Protein AF-G2FUF7-F1 (afdb_monomer_lite)

Radius of gyration: 16.24 Å; chains: 1; bounding box: 48×33×32 Å

Structure (mmCIF, N/CA/C/O backbone):
data_AF-G2FUF7-F1
#
_entry.id   AF-G2FUF7-F1
#
loop_
_atom_site.group_PDB
_atom_site.id
_atom_site.type_symbol
_atom_site.label_atom_id
_atom_site.label_alt_id
_atom_site.label_comp_id
_atom_site.label_asym_id
_atom_site.label_entity_id
_atom_site.label_seq_id
_atom_site.pdbx_PDB_ins_code
_atom_site.Cartn_x
_atom_site.Cartn_y
_atom_site.Cartn_z
_atom_site.occupancy
_atom_site.B_iso_or_equiv
_atom_site.auth_seq_id
_atom_site.auth_comp_id
_atom_site.auth_asym_id
_atom_site.auth_atom_id
_atom_site.pdbx_PDB_model_num
ATOM 1 N N . MET A 1 1 ? -22.093 6.223 5.008 1.00 55.84 1 MET A N 1
ATOM 2 C CA . MET A 1 1 ? -21.169 5.665 3.997 1.00 55.84 1 MET A CA 1
ATOM 3 C C . MET A 1 1 ? -21.949 5.405 2.726 1.00 55.84 1 MET A C 1
ATOM 5 O O . MET A 1 1 ? -23.116 5.042 2.831 1.00 55.84 1 MET A O 1
ATOM 9 N N . LEU A 1 2 ? -21.330 5.628 1.567 1.00 64.44 2 LEU A N 1
ATOM 10 C CA . LEU A 1 2 ? -21.925 5.314 0.267 1.00 64.44 2 LEU A CA 1
ATOM 11 C C . LEU A 1 2 ? -22.029 3.799 0.077 1.00 64.44 2 LEU A C 1
ATOM 13 O O . LEU A 1 2 ? -21.239 3.044 0.646 1.00 64.44 2 LEU A O 1
ATOM 17 N N . GLU A 1 3 ? -23.008 3.359 -0.709 1.00 74.06 3 GLU A N 1
ATOM 18 C CA . GLU A 1 3 ? -23.122 1.945 -1.054 1.00 74.06 3 GLU A CA 1
ATOM 19 C C . GLU A 1 3 ? -21.922 1.498 -1.907 1.00 74.06 3 GLU A C 1
ATOM 21 O O . GLU A 1 3 ? -21.521 2.235 -2.810 1.00 74.06 3 GLU A O 1
ATOM 26 N N . PRO A 1 4 ? -21.371 0.287 -1.693 1.00 67.44 4 PRO A N 1
ATOM 27 C CA . PRO A 1 4 ? -20.201 -0.199 -2.434 1.00 67.44 4 PRO A CA 1
ATOM 28 C C . PRO A 1 4 ? -20.386 -0.250 -3.958 1.00 67.44 4 PRO A C 1
ATOM 30 O O . PRO A 1 4 ? -19.412 -0.196 -4.699 1.00 67.44 4 PRO A O 1
ATOM 33 N N . SER A 1 5 ? -21.628 -0.373 -4.432 1.00 78.00 5 SER A N 1
ATOM 34 C CA . SER A 1 5 ? -21.982 -0.417 -5.856 1.00 78.00 5 SER A CA 1
ATOM 35 C C . SER A 1 5 ? -22.243 0.957 -6.477 1.00 78.00 5 SER A C 1
ATOM 37 O O . SER A 1 5 ? -22.617 1.035 -7.648 1.00 78.00 5 SER A O 1
ATOM 39 N N . PHE A 1 6 ? -22.122 2.037 -5.706 1.00 81.19 6 PHE A N 1
ATOM 40 C CA . PHE A 1 6 ? -22.387 3.379 -6.199 1.00 81.19 6 PHE A CA 1
ATOM 41 C C . PHE A 1 6 ? -21.216 3.883 -7.051 1.00 81.19 6 PHE A C 1
ATOM 43 O O . PHE A 1 6 ? -20.102 4.062 -6.563 1.00 81.19 6 PHE A O 1
ATOM 50 N N . ASP A 1 7 ? -21.486 4.122 -8.335 1.00 80.75 7 ASP A N 1
ATOM 51 C CA . ASP A 1 7 ? -20.513 4.668 -9.280 1.00 80.75 7 ASP A CA 1
ATOM 52 C C . ASP A 1 7 ? -20.326 6.170 -9.041 1.00 80.75 7 ASP A C 1
ATOM 54 O O . ASP A 1 7 ? -21.154 6.996 -9.437 1.00 80.75 7 ASP A O 1
ATOM 58 N N . LYS A 1 8 ? -19.236 6.496 -8.346 1.00 78.75 8 LYS A N 1
ATOM 59 C CA . LYS A 1 8 ? -18.876 7.857 -7.949 1.00 78.75 8 LYS A CA 1
ATOM 60 C C . LYS A 1 8 ? -18.264 8.698 -9.075 1.00 78.75 8 LYS A C 1
ATOM 62 O O . LYS A 1 8 ? -18.135 9.904 -8.893 1.00 78.75 8 LYS A O 1
ATOM 67 N N . ASP A 1 9 ? -17.902 8.083 -10.202 1.00 80.56 9 ASP A N 1
ATOM 68 C CA . ASP A 1 9 ? -17.146 8.727 -11.284 1.00 80.56 9 ASP A CA 1
ATOM 69 C C . ASP A 1 9 ? -18.053 9.215 -12.433 1.00 80.56 9 ASP A C 1
ATOM 71 O O . ASP A 1 9 ? -17.583 9.700 -13.466 1.00 80.56 9 ASP A O 1
ATOM 75 N N . LYS A 1 10 ? -19.377 9.119 -12.262 1.00 89.19 10 LYS A N 1
ATOM 76 C CA . LYS A 1 10 ? -20.352 9.635 -13.227 1.00 89.19 10 LYS A CA 1
ATOM 77 C C . LYS A 1 10 ? -20.366 11.167 -13.273 1.00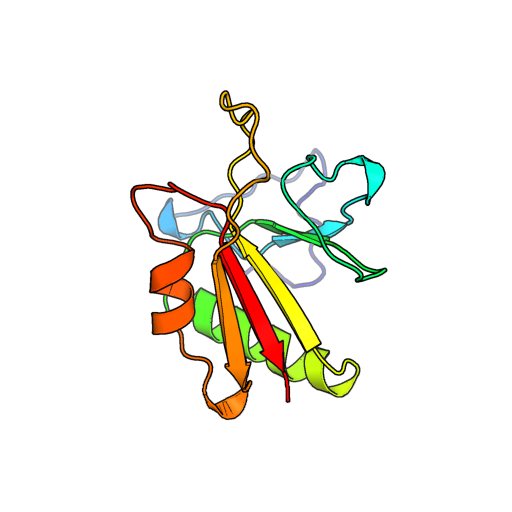 89.19 10 LYS A C 1
ATOM 79 O O . LYS A 1 10 ? -20.260 11.821 -12.236 1.00 89.19 10 LYS A O 1
ATOM 84 N N . PRO A 1 11 ? -20.583 11.763 -14.462 1.00 84.75 11 PRO A N 1
ATOM 85 C CA . PRO A 1 11 ? -20.503 13.213 -14.653 1.00 84.75 11 PRO A CA 1
ATOM 86 C C . PRO A 1 11 ? -21.573 14.016 -13.894 1.00 84.75 11 PRO A C 1
ATOM 88 O O . PRO A 1 11 ? -21.426 15.223 -13.731 1.00 84.75 11 PRO A O 1
ATOM 91 N N . ASP A 1 12 ? -22.651 13.373 -13.449 1.00 89.69 12 ASP A N 1
ATOM 92 C CA . ASP A 1 12 ? -23.766 13.957 -12.701 1.00 89.69 12 ASP A CA 1
ATOM 93 C C . ASP A 1 12 ? -23.722 13.657 -11.190 1.00 89.69 12 ASP A C 1
ATOM 95 O O . ASP A 1 12 ? -24.670 13.968 -10.466 1.00 89.69 12 ASP A O 1
ATOM 99 N N . VAL A 1 13 ? -22.617 13.093 -10.692 1.00 87.19 13 VAL A N 1
ATOM 100 C CA . VAL A 1 13 ? -22.420 12.803 -9.269 1.00 87.19 13 VAL A CA 1
ATOM 101 C C . VAL A 1 13 ? -21.582 13.897 -8.611 1.00 87.19 13 VAL A C 1
ATOM 103 O O . VAL A 1 13 ? -20.459 14.182 -9.015 1.00 87.19 13 VAL A O 1
ATOM 106 N N . ILE A 1 14 ? -22.124 14.491 -7.544 1.00 80.69 14 ILE A N 1
ATOM 107 C CA . ILE A 1 14 ? -21.392 15.401 -6.657 1.00 80.69 14 ILE A CA 1
ATOM 108 C C . ILE A 1 14 ? -21.157 14.674 -5.335 1.00 80.69 14 ILE A C 1
ATOM 110 O O . ILE A 1 14 ? -22.099 14.400 -4.590 1.00 80.69 14 ILE A O 1
ATOM 114 N N . LEU A 1 15 ? -19.893 14.377 -5.038 1.00 75.81 15 LEU A N 1
ATOM 115 C CA . LEU A 1 15 ? -19.472 13.910 -3.722 1.00 75.81 15 LEU A CA 1
ATOM 116 C C . LEU A 1 15 ? -19.416 15.104 -2.771 1.00 75.81 15 LEU A C 1
ATOM 118 O O . LEU A 1 15 ? -18.557 15.975 -2.900 1.00 75.81 15 LEU A O 1
ATOM 122 N N . TRP A 1 16 ? -20.347 15.145 -1.824 1.00 73.44 16 TRP A N 1
ATOM 123 C CA . TRP A 1 16 ? -20.288 16.078 -0.708 1.00 73.44 16 TRP A CA 1
ATOM 124 C C . TRP A 1 16 ? -19.685 15.377 0.504 1.00 73.44 16 TRP A C 1
ATOM 126 O O . TRP A 1 16 ? -20.056 14.246 0.823 1.00 73.44 16 TRP A O 1
ATOM 136 N N . VAL A 1 17 ? -18.735 16.049 1.142 1.00 71.75 17 VAL A N 1
ATOM 137 C CA . VAL A 1 17 ? -17.972 15.514 2.260 1.00 71.75 17 VAL A CA 1
ATOM 138 C C . VAL A 1 17 ? -17.921 16.577 3.354 1.00 71.75 17 VAL A C 1
ATOM 140 O O . VAL A 1 17 ? -17.517 17.709 3.101 1.00 71.75 17 VAL A O 1
ATOM 143 N N . ASP A 1 18 ? -18.347 16.207 4.559 1.00 74.69 18 ASP A N 1
ATOM 144 C CA . ASP A 1 18 ? -18.555 17.119 5.691 1.00 74.69 18 ASP A CA 1
ATOM 145 C C . ASP A 1 18 ? -17.240 17.677 6.274 1.00 74.69 18 ASP A C 1
ATOM 147 O O . ASP A 1 18 ? -17.237 18.747 6.881 1.00 74.69 18 ASP A O 1
ATOM 151 N N . ASP A 1 19 ? -16.130 16.947 6.109 1.00 68.06 19 ASP A N 1
ATOM 152 C CA . ASP A 1 19 ? -14.794 17.268 6.635 1.00 68.06 19 ASP A CA 1
ATOM 153 C C . ASP A 1 19 ? -13.731 16.831 5.610 1.00 68.06 19 ASP A C 1
ATOM 155 O O . ASP A 1 19 ? -13.809 15.722 5.080 1.00 68.06 19 ASP A O 1
ATOM 159 N N . GLU A 1 20 ? -12.720 17.663 5.346 1.00 68.62 20 GLU A N 1
ATOM 160 C CA . GLU A 1 20 ? -11.590 17.323 4.465 1.00 68.62 20 GLU A CA 1
ATOM 161 C C . GLU A 1 20 ? -10.880 16.028 4.881 1.00 68.62 20 GLU A C 1
ATOM 163 O O . GLU A 1 20 ? -10.345 15.323 4.038 1.00 68.62 20 GLU A O 1
ATOM 168 N N . LYS A 1 21 ? -10.927 15.632 6.155 1.00 65.25 21 LYS A N 1
ATOM 169 C CA . LYS A 1 21 ? -10.363 14.347 6.613 1.00 65.25 21 LYS A CA 1
ATOM 170 C C . LYS A 1 21 ? -11.048 13.125 6.006 1.00 65.25 21 LYS A C 1
ATOM 172 O O . LYS A 1 21 ? -10.464 12.046 5.978 1.00 65.25 21 LYS A O 1
ATOM 177 N N . ASN A 1 22 ? -12.288 13.280 5.550 1.00 64.06 22 ASN A N 1
ATOM 178 C CA . ASN A 1 22 ? -13.035 12.243 4.847 1.00 64.06 22 ASN A CA 1
ATOM 179 C C . ASN A 1 22 ? -12.728 12.250 3.332 1.00 64.06 22 ASN A C 1
ATOM 181 O O . ASN A 1 22 ? -13.173 11.351 2.620 1.00 64.06 22 ASN A O 1
ATOM 185 N N . PHE A 1 23 ? -11.948 13.221 2.833 1.00 69.38 23 PHE A N 1
ATOM 186 C CA . PHE A 1 23 ? -11.174 13.040 1.603 1.00 69.38 23 PHE A CA 1
ATOM 187 C C . PHE A 1 23 ? -9.976 12.104 1.869 1.00 69.38 23 PHE A C 1
ATOM 189 O O . PHE A 1 23 ? -9.620 11.820 3.017 1.00 69.38 23 PHE A O 1
ATOM 196 N N . GLY A 1 24 ? -9.399 11.549 0.799 1.00 78.06 24 GLY A N 1
ATOM 197 C CA . GLY A 1 24 ? -8.257 10.633 0.907 1.00 78.06 24 GLY A CA 1
ATOM 198 C C . GLY A 1 24 ? -8.620 9.194 1.286 1.00 78.06 24 GLY A C 1
ATOM 199 O O . GLY A 1 24 ? -7.798 8.476 1.856 1.00 78.06 24 GLY 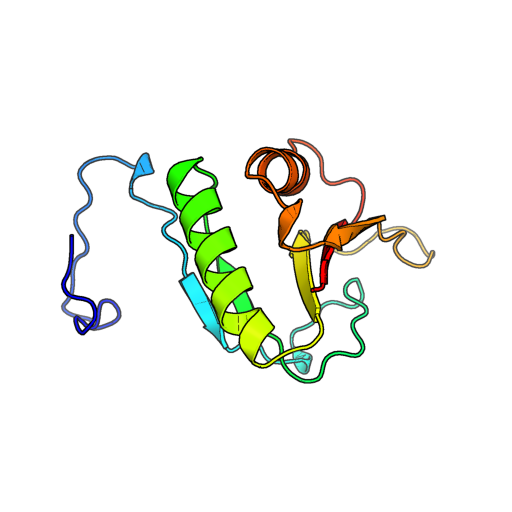A O 1
ATOM 200 N N . GLU A 1 25 ? -9.854 8.764 1.002 1.00 85.06 25 GLU A N 1
ATOM 201 C CA . GLU A 1 25 ? -10.242 7.352 1.092 1.00 85.06 25 GLU A CA 1
ATOM 202 C C . GLU A 1 25 ? -9.339 6.454 0.242 1.00 85.06 25 GLU A C 1
ATOM 204 O O . GLU A 1 25 ? -8.830 6.873 -0.799 1.00 85.06 25 GLU A O 1
ATOM 209 N N . ILE A 1 26 ? -9.191 5.195 0.667 1.00 90.19 26 ILE A N 1
ATOM 210 C CA . ILE A 1 26 ? -8.401 4.209 -0.073 1.00 90.19 26 ILE A CA 1
ATOM 211 C C . ILE A 1 26 ? -9.019 3.993 -1.454 1.00 90.19 26 ILE A C 1
ATOM 213 O O . ILE A 1 26 ? -10.179 3.600 -1.596 1.00 90.19 26 ILE A O 1
ATOM 217 N N . SER A 1 27 ? -8.211 4.216 -2.482 1.00 89.25 27 SER A N 1
ATOM 218 C CA . SER A 1 27 ? -8.556 4.008 -3.879 1.00 89.25 27 SER A CA 1
ATOM 219 C C . SER A 1 27 ? -7.444 3.210 -4.545 1.00 89.25 27 SER A C 1
ATOM 221 O O . SER A 1 27 ? -6.306 3.668 -4.627 1.00 89.25 27 SER A O 1
ATOM 223 N N . ILE A 1 28 ? -7.785 2.022 -5.042 1.00 90.25 28 ILE A N 1
ATOM 224 C CA . ILE A 1 28 ? -6.872 1.168 -5.804 1.00 90.25 28 ILE A CA 1
ATOM 225 C C . ILE A 1 28 ? -7.321 1.186 -7.259 1.00 90.25 28 ILE A C 1
ATOM 227 O O . ILE A 1 28 ? -8.472 0.867 -7.557 1.00 90.25 28 ILE A O 1
ATOM 231 N N . ARG A 1 29 ? -6.425 1.584 -8.162 1.00 88.31 29 ARG A N 1
ATOM 232 C CA . ARG A 1 29 ? -6.713 1.722 -9.596 1.00 88.31 29 ARG A CA 1
ATOM 233 C C . ARG A 1 29 ? -5.716 0.934 -10.424 1.00 88.31 29 ARG A C 1
ATOM 235 O O . ARG A 1 29 ? -4.587 0.702 -9.992 1.00 88.31 29 ARG A O 1
ATOM 242 N N . GLU A 1 30 ? -6.139 0.533 -11.618 1.00 86.94 30 GLU A N 1
ATOM 243 C CA . GLU A 1 30 ? -5.231 -0.072 -12.585 1.00 86.94 30 GLU A CA 1
ATOM 244 C C . GLU A 1 30 ? -4.057 0.875 -12.857 1.00 86.94 30 GLU A C 1
ATOM 246 O O . GLU A 1 30 ? -4.228 2.089 -12.971 1.00 86.94 30 GLU A O 1
ATOM 251 N N . PHE A 1 31 ? -2.858 0.306 -12.913 1.00 82.81 31 PHE A N 1
ATOM 252 C CA . PHE A 1 31 ? -1.636 1.028 -13.221 1.00 82.81 31 PHE A CA 1
ATOM 253 C C . PHE A 1 31 ? -0.879 0.236 -14.276 1.00 82.81 31 PHE A C 1
ATOM 255 O O . PHE A 1 31 ? -0.678 -0.972 -14.122 1.00 82.81 31 PHE A O 1
ATOM 262 N N . HIS A 1 32 ? -0.473 0.879 -15.368 1.00 79.38 32 HIS A N 1
ATOM 263 C CA . HIS A 1 32 ? 0.259 0.174 -16.407 1.00 79.38 32 HIS A CA 1
ATOM 264 C C . HIS A 1 32 ? 1.750 0.219 -16.111 1.00 79.38 32 HIS A C 1
ATOM 266 O O . HIS A 1 32 ? 2.319 1.249 -15.773 1.00 79.38 32 HIS A O 1
ATOM 272 N N . LYS A 1 33 ? 2.424 -0.918 -16.297 1.00 7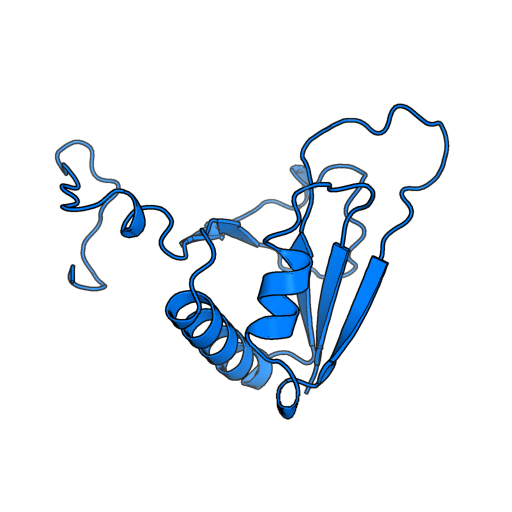0.88 33 LYS A N 1
ATOM 273 C CA . LYS A 1 33 ? 3.871 -1.025 -16.072 1.00 70.88 33 LYS A CA 1
ATOM 274 C C . LYS A 1 33 ? 4.689 -0.054 -16.938 1.00 70.88 33 LYS A C 1
ATOM 276 O O . LYS A 1 33 ? 5.795 0.296 -16.556 1.00 70.88 33 LYS A O 1
ATOM 281 N N . ALA A 1 34 ? 4.151 0.383 -18.078 1.00 73.69 34 ALA A N 1
ATOM 282 C CA . ALA A 1 34 ? 4.762 1.406 -18.929 1.00 73.69 34 ALA A CA 1
ATOM 283 C C . ALA A 1 34 ? 4.769 2.809 -18.290 1.00 73.69 34 ALA A C 1
ATOM 285 O O . ALA A 1 34 ? 5.584 3.637 -18.681 1.00 73.69 34 ALA A O 1
ATOM 286 N N . ASP A 1 35 ? 3.901 3.044 -17.303 1.00 72.94 35 ASP A N 1
ATOM 287 C CA . ASP A 1 35 ? 3.817 4.293 -16.542 1.00 72.94 35 ASP A CA 1
ATOM 288 C C . ASP A 1 35 ? 4.727 4.269 -15.298 1.00 72.94 35 ASP A C 1
ATOM 290 O O . ASP A 1 35 ? 4.835 5.268 -14.584 1.00 72.94 35 ASP A O 1
ATOM 294 N N . ILE A 1 36 ? 5.391 3.135 -15.016 1.00 69.88 36 ILE A N 1
ATOM 295 C CA . ILE A 1 36 ? 6.389 3.045 -13.949 1.00 69.88 36 ILE A CA 1
ATOM 296 C C . ILE A 1 36 ? 7.561 3.977 -14.282 1.00 69.88 36 ILE A C 1
ATOM 298 O O . ILE A 1 36 ? 8.229 3.815 -15.300 1.00 69.88 36 ILE A O 1
ATOM 302 N N . CYS A 1 37 ? 7.829 4.924 -13.383 1.00 64.50 37 CYS A N 1
ATOM 303 C CA . CYS A 1 37 ? 9.047 5.727 -13.399 1.00 64.50 37 CYS A CA 1
ATOM 304 C C . CYS A 1 37 ? 10.280 4.836 -13.159 1.00 64.50 37 CYS A C 1
ATOM 306 O O . CYS A 1 37 ? 10.189 3.858 -12.414 1.00 64.50 37 CYS A O 1
ATOM 308 N N . ASP A 1 38 ? 11.430 5.205 -13.734 1.00 62.88 38 ASP A N 1
ATOM 309 C CA . ASP A 1 38 ? 12.706 4.471 -13.636 1.00 62.88 38 ASP A CA 1
ATOM 310 C C . ASP A 1 38 ? 13.137 4.146 -12.185 1.00 62.88 38 ASP A C 1
ATOM 312 O O . ASP A 1 38 ? 13.958 3.255 -11.957 1.00 62.88 38 ASP A O 1
ATOM 316 N N . ASP A 1 39 ? 12.541 4.817 -11.194 1.00 64.75 39 ASP A N 1
ATOM 317 C CA . ASP A 1 39 ? 12.827 4.657 -9.769 1.00 64.75 39 ASP A CA 1
ATOM 318 C C . ASP A 1 39 ? 12.112 3.482 -9.072 1.00 64.75 39 ASP A C 1
ATOM 320 O O . ASP A 1 39 ? 12.458 3.151 -7.932 1.00 64.75 39 ASP A O 1
ATOM 324 N N . ILE A 1 40 ? 11.143 2.813 -9.717 1.00 73.62 40 ILE A N 1
ATOM 325 C CA . ILE A 1 40 ? 10.522 1.589 -9.174 1.00 73.62 40 ILE A CA 1
ATOM 326 C C . ILE A 1 40 ? 11.063 0.360 -9.899 1.00 73.62 40 ILE A C 1
ATOM 328 O O . ILE A 1 40 ? 10.746 0.092 -11.058 1.00 73.62 40 ILE A O 1
ATOM 332 N N . TYR A 1 41 ? 11.792 -0.479 -9.164 1.00 77.19 41 TYR A N 1
ATOM 333 C CA . TYR A 1 41 ? 12.231 -1.778 -9.660 1.00 77.19 41 TYR A CA 1
ATOM 334 C C . TYR A 1 41 ? 11.480 -2.915 -8.965 1.00 77.19 41 TYR A C 1
ATOM 336 O O . TYR A 1 41 ? 11.822 -3.309 -7.846 1.00 77.19 41 TYR A O 1
ATOM 344 N N . THR A 1 42 ? 10.482 -3.471 -9.659 1.00 85.38 42 THR A N 1
ATOM 345 C CA . THR A 1 42 ? 9.715 -4.632 -9.190 1.00 85.38 42 THR A CA 1
ATOM 346 C C . THR A 1 42 ? 9.659 -5.765 -10.229 1.00 85.38 42 THR A C 1
ATOM 348 O O . THR A 1 42 ? 9.340 -5.533 -11.408 1.00 85.38 42 THR A O 1
ATOM 351 N N . PRO A 1 43 ? 9.939 -7.023 -9.822 1.00 86.31 43 PRO A N 1
ATOM 352 C CA . PRO A 1 43 ? 9.764 -8.188 -10.684 1.00 86.31 43 PRO A CA 1
ATOM 353 C C . PRO A 1 43 ? 8.290 -8.598 -10.823 1.00 86.31 43 PRO A C 1
ATOM 355 O O . PRO A 1 43 ? 7.983 -9.471 -11.635 1.00 86.31 43 PRO A O 1
ATOM 358 N N . LYS A 1 44 ? 7.371 -7.996 -10.052 1.00 88.69 44 LYS A N 1
ATOM 359 C CA . LYS A 1 44 ? 5.950 -8.356 -10.062 1.00 88.69 44 LYS A CA 1
ATOM 360 C C . LYS A 1 44 ? 5.313 -8.037 -11.419 1.00 88.69 44 LYS A C 1
ATOM 362 O O . LYS A 1 44 ? 5.645 -7.051 -12.092 1.00 88.69 44 LYS A O 1
ATOM 367 N N . THR A 1 45 ? 4.405 -8.917 -11.833 1.00 87.94 45 THR A N 1
ATOM 368 C CA . THR A 1 45 ? 3.641 -8.781 -13.082 1.00 87.94 45 THR A CA 1
ATOM 369 C C . THR A 1 45 ? 2.463 -7.831 -12.913 1.00 87.94 45 THR A C 1
ATOM 371 O O . THR A 1 45 ? 2.197 -7.033 -13.805 1.00 87.94 45 THR A O 1
ATOM 374 N N . PHE A 1 46 ? 1.780 -7.911 -11.771 1.00 88.75 46 PHE A N 1
ATOM 375 C CA . PHE A 1 46 ? 0.602 -7.108 -11.467 1.00 88.75 46 PHE A CA 1
ATOM 376 C C . PHE A 1 46 ? 0.993 -5.919 -10.597 1.00 88.75 46 PHE A C 1
ATOM 378 O O . PHE A 1 46 ? 1.658 -6.094 -9.575 1.00 88.75 46 PHE A O 1
ATOM 385 N N . VAL A 1 47 ? 0.575 -4.727 -11.013 1.00 89.50 47 VAL A N 1
ATOM 386 C CA . VAL A 1 47 ? 0.806 -3.463 -10.313 1.00 89.50 47 VAL A CA 1
ATOM 387 C C . VAL A 1 47 ? -0.480 -2.639 -10.337 1.00 89.50 47 VAL A C 1
ATOM 389 O O . VAL A 1 47 ? -1.284 -2.757 -11.260 1.00 89.50 47 VAL A O 1
ATOM 392 N N . ALA A 1 48 ? -0.686 -1.839 -9.298 1.00 91.25 48 ALA A N 1
ATOM 393 C CA . ALA A 1 48 ? -1.845 -0.972 -9.143 1.00 91.25 48 ALA A CA 1
ATOM 394 C C . ALA A 1 48 ? -1.419 0.303 -8.414 1.00 91.25 48 ALA A C 1
ATOM 396 O O . ALA A 1 48 ? -0.475 0.272 -7.620 1.00 91.25 48 ALA A O 1
ATOM 397 N N . ASN A 1 49 ? -2.116 1.406 -8.673 1.00 89.38 49 ASN A N 1
ATOM 398 C CA . ASN A 1 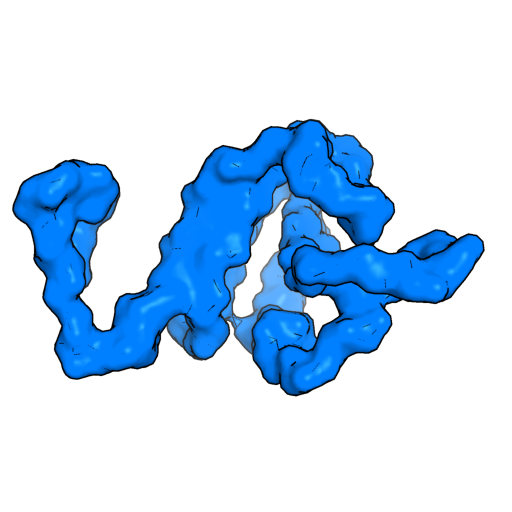49 ? -1.895 2.651 -7.954 1.00 89.38 49 ASN A CA 1
ATOM 399 C C . ASN A 1 49 ? -2.732 2.646 -6.675 1.00 89.38 49 ASN A C 1
ATOM 401 O O . ASN A 1 49 ? -3.929 2.360 -6.735 1.00 89.38 49 ASN A O 1
ATOM 405 N N . LEU A 1 50 ? -2.106 2.972 -5.545 1.00 91.94 50 LEU A N 1
ATOM 406 C CA . LEU A 1 50 ? -2.761 3.134 -4.252 1.00 91.94 50 LEU A CA 1
ATOM 407 C C . LEU A 1 50 ? -2.773 4.622 -3.896 1.00 91.94 50 LEU A C 1
ATOM 409 O O . LEU A 1 50 ? -1.750 5.188 -3.517 1.00 91.94 50 LEU A O 1
ATOM 413 N N . GLU A 1 51 ? -3.946 5.237 -3.989 1.00 89.31 51 GLU A N 1
ATOM 414 C CA . GLU A 1 51 ? -4.194 6.609 -3.548 1.00 89.31 51 GLU A CA 1
ATOM 415 C C . GLU A 1 51 ? -4.917 6.566 -2.204 1.00 89.31 51 GLU A C 1
ATOM 417 O O . GLU A 1 51 ? -5.963 5.925 -2.086 1.00 89.31 51 GLU A O 1
ATOM 422 N N . TRP A 1 52 ? -4.350 7.213 -1.187 1.00 92.19 52 TRP A N 1
ATOM 423 C CA . TRP A 1 52 ? -4.941 7.300 0.145 1.00 92.19 52 TRP A CA 1
ATOM 424 C C . TRP A 1 52 ? -4.241 8.367 0.989 1.00 92.19 52 TRP A C 1
ATOM 426 O O . TRP A 1 52 ? -3.065 8.657 0.769 1.00 92.19 52 TRP A O 1
ATOM 436 N N . ASP A 1 53 ? -4.949 8.875 1.997 1.00 89.88 53 ASP A N 1
ATOM 437 C CA . ASP A 1 53 ? -4.369 9.642 3.097 1.00 89.88 53 ASP A CA 1
ATOM 438 C C . ASP A 1 53 ? -4.395 8.813 4.377 1.00 89.88 53 ASP A C 1
ATOM 440 O O . ASP A 1 53 ? -5.409 8.186 4.721 1.00 89.88 53 ASP A O 1
ATOM 444 N N . TYR A 1 54 ? -3.282 8.837 5.107 1.00 91.69 54 TYR A N 1
ATOM 445 C CA . TYR A 1 54 ? -3.141 8.048 6.319 1.00 91.69 54 TYR A CA 1
ATOM 446 C C . TYR A 1 54 ? -4.123 8.491 7.407 1.00 91.69 54 TYR A C 1
ATOM 448 O O . TYR A 1 54 ? -4.138 9.635 7.861 1.00 91.69 54 TYR A O 1
ATOM 456 N N . THR A 1 55 ? -4.874 7.514 7.902 1.00 92.44 55 THR A N 1
ATOM 457 C CA . THR A 1 55 ? -5.478 7.510 9.234 1.00 92.44 55 THR A CA 1
ATOM 458 C C . THR A 1 55 ? -5.304 6.106 9.800 1.00 92.44 55 THR A C 1
ATOM 460 O O . THR A 1 55 ? -5.185 5.150 9.032 1.00 92.44 55 THR A O 1
ATOM 463 N N . GLU A 1 56 ? -5.320 5.953 11.122 1.00 93.44 56 GLU A N 1
ATOM 464 C CA . GLU A 1 56 ? -5.154 4.635 11.749 1.00 93.44 56 GLU A CA 1
ATOM 465 C C . GLU A 1 56 ? -6.217 3.629 11.267 1.00 93.44 56 GLU A C 1
ATOM 467 O O . GLU A 1 56 ? -5.870 2.537 10.838 1.00 93.44 56 GLU A O 1
ATOM 472 N N . ASN A 1 57 ? -7.489 4.036 11.180 1.00 93.62 57 ASN A N 1
ATOM 473 C CA . ASN A 1 57 ? -8.575 3.193 10.654 1.00 93.62 57 ASN A CA 1
ATOM 474 C C . ASN A 1 57 ? -8.350 2.783 9.181 1.00 93.62 57 ASN A C 1
ATOM 476 O O . ASN A 1 57 ? -8.528 1.627 8.805 1.00 93.62 57 ASN A O 1
ATOM 480 N N . ARG A 1 58 ? -7.911 3.708 8.315 1.00 93.75 58 ARG A N 1
ATOM 481 C CA . ARG A 1 58 ? -7.584 3.358 6.919 1.00 93.75 58 ARG A CA 1
ATOM 482 C C . ARG A 1 58 ? -6.391 2.407 6.852 1.00 93.75 58 ARG A C 1
ATOM 484 O O . ARG A 1 58 ? -6.427 1.460 6.076 1.00 93.75 58 ARG A O 1
ATOM 491 N N . ALA A 1 59 ? -5.373 2.617 7.683 1.00 96.44 59 ALA A N 1
ATOM 492 C CA . ALA A 1 59 ? -4.230 1.718 7.778 1.00 96.44 59 ALA A CA 1
ATOM 493 C C . ALA A 1 59 ? -4.660 0.300 8.201 1.00 96.44 59 ALA A C 1
ATOM 495 O O . ALA A 1 59 ? -4.249 -0.665 7.561 1.00 96.44 59 ALA A O 1
ATOM 496 N N . GLU A 1 60 ? -5.557 0.164 9.183 1.00 97.19 60 GLU A N 1
ATOM 497 C CA . GLU A 1 60 ? -6.151 -1.127 9.568 1.00 97.19 60 GLU A CA 1
ATOM 498 C C . GLU A 1 60 ? -6.902 -1.781 8.401 1.00 97.19 60 GLU A C 1
ATOM 500 O O . GLU A 1 60 ? -6.693 -2.957 8.100 1.00 97.19 60 GLU A O 1
ATOM 505 N N . ASN A 1 61 ? -7.739 -1.020 7.689 1.00 95.44 61 ASN A N 1
ATOM 506 C CA . ASN A 1 61 ? -8.468 -1.526 6.522 1.00 95.44 61 ASN A CA 1
ATOM 507 C C . ASN A 1 61 ? -7.527 -1.972 5.396 1.00 95.44 61 ASN A C 1
ATOM 509 O O . ASN A 1 61 ? -7.773 -2.999 4.760 1.00 95.44 61 ASN A O 1
ATOM 513 N N . LEU A 1 62 ? -6.432 -1.242 5.172 1.00 96.81 62 LEU A N 1
ATOM 514 C CA . LEU A 1 62 ? -5.400 -1.632 4.219 1.00 96.81 62 LEU A CA 1
ATOM 515 C C . LEU A 1 62 ? -4.715 -2.934 4.654 1.00 96.81 62 LEU A C 1
ATOM 517 O O . LEU A 1 62 ? -4.545 -3.825 3.829 1.00 96.81 62 LEU A O 1
ATOM 521 N N . ILE A 1 63 ? -4.379 -3.097 5.937 1.00 97.69 63 ILE A N 1
ATOM 522 C CA . ILE A 1 63 ? -3.793 -4.343 6.460 1.00 97.69 63 ILE A CA 1
ATOM 523 C C . ILE A 1 63 ? -4.750 -5.524 6.253 1.00 97.69 63 ILE A C 1
ATOM 525 O O . ILE A 1 63 ? -4.325 -6.562 5.743 1.00 97.69 63 ILE A O 1
ATOM 529 N N . HIS A 1 64 ? -6.043 -5.364 6.550 1.00 96.88 64 HIS A N 1
ATOM 530 C CA . HIS A 1 64 ? -7.051 -6.399 6.285 1.00 96.88 64 HIS A CA 1
ATOM 531 C C . HIS A 1 64 ? -7.146 -6.756 4.795 1.00 96.88 64 HIS A C 1
ATOM 533 O O . HIS A 1 64 ? -7.238 -7.933 4.435 1.00 96.88 64 HIS A O 1
ATOM 539 N N . TYR A 1 65 ? -7.086 -5.755 3.914 1.00 95.62 65 TYR A N 1
ATOM 540 C CA . TYR A 1 65 ? -7.040 -5.978 2.471 1.00 95.62 65 TYR A CA 1
ATOM 541 C C . TYR A 1 65 ? -5.801 -6.797 2.069 1.00 95.62 65 TYR A C 1
ATOM 543 O O . TYR A 1 65 ? -5.920 -7.781 1.337 1.00 95.62 65 TYR A O 1
ATOM 551 N N . LEU A 1 66 ? -4.618 -6.458 2.593 1.00 96.25 66 LEU A N 1
ATOM 552 C CA . LEU A 1 66 ? -3.374 -7.186 2.319 1.00 96.25 66 LEU A CA 1
ATOM 553 C C . LEU A 1 66 ? -3.426 -8.627 2.830 1.00 96.25 66 LEU A C 1
ATOM 555 O O . LEU A 1 66 ? -3.036 -9.532 2.098 1.00 96.25 66 LEU A O 1
ATOM 559 N N . GLN A 1 67 ? -3.957 -8.855 4.035 1.00 96.25 67 GLN A N 1
ATOM 560 C CA . GLN A 1 67 ? -4.179 -10.195 4.590 1.00 96.25 67 GLN A CA 1
ATOM 561 C C . GLN A 1 67 ? -5.028 -11.057 3.651 1.00 96.25 67 GLN A C 1
ATOM 563 O O . GLN A 1 67 ? -4.647 -12.181 3.322 1.00 96.25 67 GLN A O 1
ATOM 568 N N . ALA A 1 68 ? -6.154 -10.520 3.173 1.00 95.62 68 ALA A N 1
ATOM 569 C CA . ALA A 1 68 ? -7.040 -11.232 2.257 1.00 95.62 68 ALA A CA 1
ATOM 570 C C . ALA A 1 68 ? -6.361 -11.535 0.911 1.00 95.62 68 ALA A C 1
ATOM 572 O O . ALA A 1 68 ? -6.488 -12.643 0.386 1.00 95.62 68 ALA A O 1
ATOM 573 N N . HIS A 1 69 ? -5.602 -10.585 0.359 1.00 93.06 69 HIS A N 1
ATOM 574 C CA . HIS A 1 69 ? -4.878 -10.783 -0.899 1.00 93.06 69 HIS A CA 1
ATOM 575 C C . HIS A 1 69 ? -3.723 -11.775 -0.768 1.00 93.06 69 HIS A C 1
ATOM 577 O O . HIS A 1 69 ? -3.509 -12.598 -1.664 1.00 93.06 69 HIS A O 1
ATOM 583 N N . LEU A 1 70 ? -3.031 -11.765 0.369 1.00 95.56 70 LEU A N 1
ATOM 584 C CA . LEU A 1 70 ? -1.989 -12.733 0.664 1.00 95.56 70 LEU A CA 1
ATOM 585 C C . LEU A 1 70 ? -2.536 -14.149 0.781 1.00 95.56 70 LEU A C 1
ATOM 587 O O . LEU A 1 70 ? -1.742 -15.057 0.647 1.00 95.56 70 LEU A O 1
ATOM 591 N N . LEU A 1 71 ? -3.845 -14.413 0.890 1.00 93.88 71 LEU A N 1
ATOM 592 C CA . LEU A 1 71 ? -4.382 -15.782 0.758 1.00 93.88 71 LEU A CA 1
ATOM 593 C C . LEU A 1 71 ? -4.152 -16.396 -0.633 1.00 93.88 71 LEU A C 1
ATOM 595 O O . LEU A 1 71 ? -4.107 -17.622 -0.760 1.00 93.88 71 LEU A O 1
ATOM 599 N N . ASN A 1 72 ? -3.943 -15.564 -1.656 1.00 93.69 72 ASN A N 1
ATOM 600 C CA . ASN A 1 72 ? -3.764 -15.985 -3.049 1.00 93.69 72 ASN A CA 1
ATOM 601 C C . ASN A 1 72 ? -2.419 -15.552 -3.658 1.00 93.69 72 ASN A C 1
ATOM 603 O O . ASN A 1 72 ? -2.145 -15.870 -4.813 1.00 93.69 72 ASN A O 1
ATOM 607 N N . ALA A 1 73 ? -1.587 -14.838 -2.900 1.00 91.94 73 ALA A N 1
ATOM 608 C CA . ALA A 1 73 ? -0.258 -14.397 -3.310 1.00 91.94 73 ALA A CA 1
ATOM 609 C C . ALA A 1 73 ? 0.776 -14.706 -2.220 1.00 91.94 73 ALA A C 1
ATOM 611 O O . ALA A 1 73 ? 0.448 -14.715 -1.036 1.00 91.94 73 ALA A O 1
ATOM 612 N N . ASP A 1 74 ? 2.028 -14.929 -2.616 1.00 93.31 74 ASP A N 1
ATOM 613 C CA . ASP A 1 74 ? 3.110 -15.177 -1.655 1.00 93.31 74 ASP A CA 1
ATOM 614 C C . ASP A 1 74 ? 3.568 -13.886 -0.960 1.00 93.31 74 ASP A C 1
ATOM 616 O O . ASP A 1 74 ? 3.998 -13.903 0.193 1.00 93.31 74 ASP A O 1
ATOM 620 N N . GLU A 1 75 ? 3.484 -12.760 -1.673 1.00 95.69 75 GLU A N 1
ATOM 621 C CA . GLU A 1 75 ? 4.050 -11.485 -1.245 1.00 95.69 75 GLU A CA 1
ATOM 622 C C . GLU A 1 75 ? 3.411 -10.308 -1.994 1.00 95.69 75 GLU A C 1
ATOM 624 O O . GLU A 1 75 ? 3.185 -10.389 -3.208 1.00 95.69 75 GLU A O 1
ATOM 629 N N . ILE A 1 76 ? 3.199 -9.200 -1.281 1.00 96.50 76 ILE A N 1
ATOM 630 C CA . ILE A 1 76 ? 2.740 -7.911 -1.812 1.00 96.50 76 ILE A CA 1
ATOM 631 C C . ILE A 1 76 ? 3.804 -6.845 -1.529 1.00 96.50 76 ILE A C 1
ATOM 633 O O . ILE A 1 76 ? 4.354 -6.781 -0.433 1.00 96.50 76 ILE A O 1
ATOM 637 N N . GLU A 1 77 ? 4.073 -5.987 -2.512 1.00 95.56 77 GLU A N 1
ATOM 638 C CA . GLU A 1 77 ? 4.965 -4.835 -2.365 1.00 95.56 77 GLU A CA 1
ATOM 639 C C . GLU A 1 77 ? 4.141 -3.542 -2.295 1.00 95.56 77 GLU A C 1
ATOM 641 O O . GLU A 1 77 ? 3.384 -3.232 -3.215 1.00 95.56 77 GLU A O 1
ATOM 646 N N . LEU A 1 78 ? 4.301 -2.777 -1.218 1.00 94.88 78 LEU A N 1
ATOM 647 C CA . LEU A 1 78 ? 3.757 -1.432 -1.064 1.00 94.88 78 LEU A CA 1
ATOM 648 C C . LEU A 1 78 ? 4.866 -0.413 -1.292 1.00 94.88 78 LEU A C 1
ATOM 650 O O . LEU A 1 78 ? 5.783 -0.293 -0.478 1.00 94.88 78 LEU A O 1
ATOM 654 N N . TRP A 1 79 ? 4.762 0.338 -2.381 1.00 91.19 79 TRP A N 1
ATOM 655 C CA . TRP A 1 79 ? 5.744 1.346 -2.754 1.00 91.19 79 TRP A CA 1
ATOM 656 C C . TRP A 1 79 ? 5.276 2.744 -2.345 1.00 91.19 79 TRP A C 1
ATOM 658 O O . TRP A 1 79 ? 4.193 3.180 -2.726 1.00 91.19 79 TRP A O 1
ATOM 668 N N . HIS A 1 80 ? 6.115 3.458 -1.595 1.00 89.31 80 HIS A N 1
ATOM 669 C CA . HIS A 1 80 ? 5.992 4.893 -1.371 1.00 89.31 80 HIS A CA 1
ATOM 670 C C . HIS A 1 80 ? 7.054 5.600 -2.208 1.00 89.31 80 HIS A C 1
ATOM 672 O O . HIS A 1 80 ? 8.251 5.550 -1.908 1.00 89.31 80 HIS A O 1
ATOM 678 N N . ILE A 1 81 ? 6.600 6.220 -3.295 1.00 81.06 81 ILE A N 1
ATOM 679 C CA . ILE A 1 81 ? 7.452 6.907 -4.260 1.00 81.06 81 ILE A CA 1
ATOM 680 C C . ILE A 1 81 ? 7.067 8.373 -4.396 1.00 81.06 81 ILE A C 1
ATOM 682 O O . ILE A 1 81 ? 5.929 8.764 -4.141 1.00 81.06 81 ILE A O 1
ATOM 686 N N . TRP A 1 82 ? 8.025 9.177 -4.842 1.00 73.25 82 TRP A N 1
ATOM 687 C CA . TRP A 1 82 ? 7.781 10.541 -5.284 1.00 73.25 82 TRP A CA 1
ATOM 688 C C . TRP A 1 82 ? 7.976 10.610 -6.794 1.00 73.25 82 TRP A C 1
ATOM 690 O O . TRP A 1 82 ? 8.957 10.085 -7.312 1.00 73.25 82 TRP A O 1
ATOM 700 N N . LEU A 1 83 ? 7.047 11.253 -7.500 1.00 59.75 83 LEU A N 1
ATOM 701 C CA . LEU A 1 83 ? 7.177 11.498 -8.934 1.00 59.75 83 LEU A CA 1
ATOM 702 C C . LEU A 1 83 ? 8.125 12.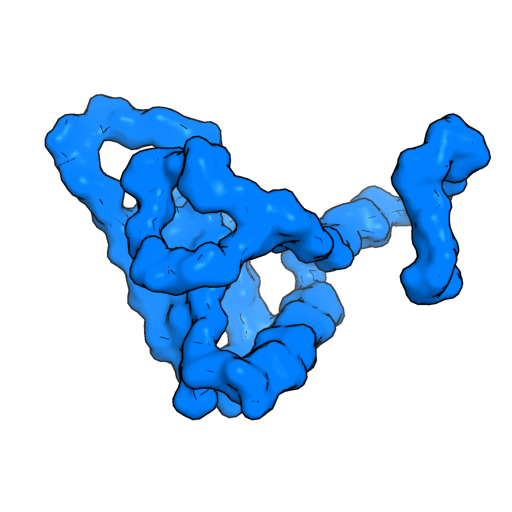687 -9.135 1.00 59.75 83 LEU A C 1
ATOM 704 O O . LEU A 1 83 ? 7.712 13.843 -9.076 1.00 59.75 83 LEU A O 1
ATOM 708 N N . GLY A 1 84 ? 9.413 12.412 -9.325 1.00 57.00 84 GLY A N 1
ATOM 709 C CA . GLY A 1 84 ? 10.419 13.435 -9.594 1.00 57.00 84 GLY A CA 1
ATOM 710 C C . GLY A 1 84 ? 11.726 12.812 -10.061 1.00 57.00 84 GLY A C 1
ATOM 711 O O . GLY A 1 84 ? 12.148 11.800 -9.518 1.00 57.00 84 GLY A O 1
ATOM 712 N N . GLN A 1 85 ? 12.360 13.413 -11.071 1.00 52.25 85 GLN A N 1
ATOM 713 C CA . GLN A 1 85 ? 13.655 12.943 -11.556 1.00 52.25 85 GLN A CA 1
ATOM 714 C C . GLN A 1 85 ? 14.703 13.058 -10.452 1.00 52.25 85 GLN A C 1
ATOM 716 O O . GLN A 1 85 ? 14.922 14.131 -9.883 1.00 52.25 85 GLN A O 1
ATOM 721 N N . TRP A 1 86 ? 15.382 11.949 -10.191 1.00 57.06 86 TRP A N 1
ATOM 722 C CA . TRP A 1 86 ? 16.631 11.950 -9.457 1.00 57.06 86 TRP A CA 1
ATOM 723 C C . TRP A 1 86 ? 17.664 12.703 -10.294 1.00 57.06 86 TRP A C 1
ATOM 725 O O . TRP A 1 86 ? 17.991 12.304 -11.407 1.00 57.06 86 TRP A O 1
ATOM 735 N N . PHE A 1 87 ? 18.141 13.836 -9.777 1.00 50.72 87 PHE A N 1
ATOM 736 C CA . PHE A 1 87 ? 19.144 14.675 -10.443 1.00 50.72 87 PHE A CA 1
ATOM 737 C C . PHE A 1 87 ? 20.582 14.157 -10.271 1.00 50.72 87 PHE A C 1
ATOM 739 O O . PHE A 1 87 ? 21.514 14.853 -10.662 1.00 50.72 87 PHE A O 1
ATOM 746 N N . ASP A 1 88 ? 20.770 12.971 -9.684 1.00 54.78 88 ASP A N 1
ATOM 747 C CA . ASP A 1 88 ? 22.086 12.362 -9.490 1.00 54.78 88 ASP A CA 1
ATOM 748 C C . ASP A 1 88 ? 22.214 11.082 -10.323 1.00 54.78 88 ASP A C 1
ATOM 750 O O . ASP A 1 88 ? 21.350 10.209 -10.280 1.00 54.78 88 ASP A O 1
ATOM 754 N N . ASP A 1 89 ? 23.339 10.960 -11.029 1.00 55.06 89 ASP A N 1
ATOM 755 C CA . ASP A 1 89 ? 23.692 9.920 -12.013 1.00 55.06 89 ASP A CA 1
ATOM 756 C C . ASP A 1 89 ? 23.867 8.492 -11.427 1.00 55.06 89 ASP A C 1
ATOM 758 O O . ASP A 1 89 ? 24.567 7.644 -11.991 1.00 55.06 89 ASP A O 1
ATOM 762 N N . GLY A 1 90 ? 23.293 8.211 -10.255 1.00 57.62 90 GLY A N 1
ATOM 763 C CA . GLY A 1 90 ? 23.409 6.946 -9.534 1.00 57.62 90 GLY A CA 1
ATOM 764 C C . GLY A 1 90 ? 22.085 6.191 -9.450 1.00 57.62 90 GLY A C 1
ATOM 765 O O . GLY A 1 90 ? 21.021 6.794 -9.377 1.00 57.62 90 GLY A O 1
ATOM 766 N N . MET A 1 91 ? 22.152 4.854 -9.404 1.00 58.38 91 MET A N 1
ATOM 767 C CA . MET A 1 91 ? 20.976 4.015 -9.141 1.00 58.38 91 MET A CA 1
ATOM 768 C C . MET A 1 91 ? 20.210 4.520 -7.902 1.00 58.38 91 MET A C 1
ATOM 770 O O . MET A 1 91 ? 20.846 4.744 -6.86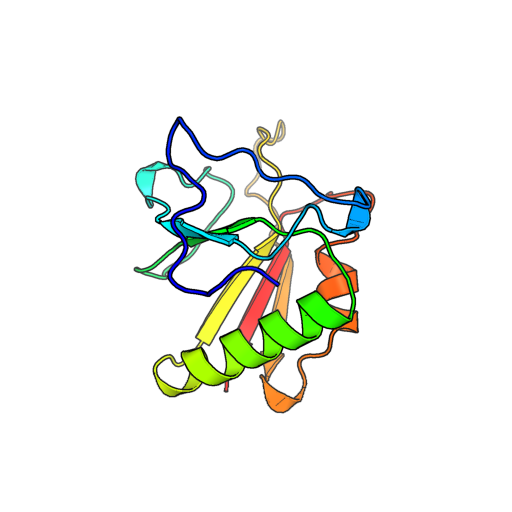2 1.00 58.38 91 MET A O 1
ATOM 774 N N . PRO A 1 92 ? 18.871 4.640 -7.972 1.00 61.78 92 PRO A N 1
ATOM 775 C CA . PRO A 1 92 ? 18.063 5.069 -6.841 1.00 61.78 92 PRO A CA 1
ATOM 776 C C . PRO A 1 92 ? 18.304 4.120 -5.665 1.00 61.78 92 PRO A C 1
ATOM 778 O O . PRO A 1 92 ? 18.198 2.894 -5.781 1.00 61.78 92 PRO A O 1
ATOM 781 N N . ARG A 1 93 ? 18.688 4.672 -4.510 1.00 75.31 93 ARG A N 1
ATOM 782 C CA . ARG A 1 93 ? 18.898 3.861 -3.304 1.00 75.31 93 ARG A CA 1
ATOM 783 C C . ARG A 1 93 ? 17.532 3.549 -2.710 1.00 75.31 93 ARG A C 1
ATOM 785 O O . ARG A 1 93 ? 16.961 4.380 -2.027 1.00 75.31 93 ARG A O 1
ATOM 792 N N . ILE A 1 94 ? 17.008 2.359 -2.969 1.00 82.69 94 ILE A N 1
ATOM 793 C CA . ILE A 1 94 ? 15.690 1.948 -2.471 1.00 82.69 94 ILE A CA 1
ATOM 794 C C . ILE A 1 94 ? 15.824 1.390 -1.054 1.00 82.69 94 ILE A C 1
ATOM 796 O O . ILE A 1 94 ? 16.662 0.520 -0.798 1.00 82.69 94 ILE A O 1
ATOM 800 N N . LYS A 1 95 ? 14.957 1.829 -0.138 1.00 88.19 95 LYS A N 1
ATOM 801 C CA . LYS A 1 95 ? 14.860 1.241 1.202 1.00 88.19 95 LYS A CA 1
ATOM 802 C C . LYS A 1 95 ? 13.754 0.190 1.238 1.00 88.19 95 LYS A C 1
ATOM 804 O O . LYS A 1 95 ? 12.587 0.510 1.036 1.00 88.19 95 LYS A O 1
ATOM 809 N N . LYS A 1 96 ? 14.121 -1.063 1.510 1.00 91.56 96 LYS A N 1
ATOM 810 C CA . LYS A 1 96 ? 13.182 -2.189 1.592 1.00 91.56 96 LYS A CA 1
ATOM 811 C C . LYS A 1 96 ? 12.958 -2.614 3.038 1.00 91.56 96 LYS A C 1
ATOM 813 O O . LYS A 1 96 ? 13.923 -2.784 3.783 1.00 91.56 96 LYS A O 1
ATOM 818 N N . HIS A 1 97 ? 11.700 -2.819 3.410 1.00 94.62 97 HIS A N 1
ATOM 819 C CA . HIS A 1 97 ? 11.283 -3.319 4.720 1.00 94.62 97 HIS A CA 1
ATOM 820 C C . HIS A 1 97 ? 10.568 -4.648 4.522 1.00 94.62 97 HIS A C 1
ATOM 822 O O . HIS A 1 97 ? 9.493 -4.668 3.940 1.00 94.62 97 HIS A O 1
ATOM 828 N N . HIS A 1 98 ? 11.158 -5.751 4.973 1.00 97.12 98 HIS A N 1
ATOM 829 C CA . HIS A 1 98 ? 10.517 -7.065 4.905 1.00 97.12 98 HIS A CA 1
ATOM 830 C C . HIS A 1 98 ? 9.753 -7.315 6.201 1.00 97.12 98 HIS A C 1
ATOM 832 O O . HIS A 1 98 ? 10.361 -7.313 7.272 1.00 97.12 98 HIS A O 1
ATOM 838 N N . ILE A 1 99 ? 8.439 -7.499 6.102 1.00 97.69 99 ILE A N 1
ATOM 839 C CA . ILE A 1 99 ? 7.552 -7.652 7.256 1.00 97.69 99 ILE A CA 1
ATOM 840 C C . ILE A 1 99 ? 6.608 -8.825 6.994 1.00 97.69 99 ILE A C 1
ATOM 842 O O . ILE A 1 99 ? 5.983 -8.913 5.940 1.00 97.69 99 ILE A O 1
ATOM 846 N N . ASN A 1 100 ? 6.505 -9.735 7.957 1.00 97.19 100 ASN A N 1
ATOM 847 C CA . ASN A 1 100 ? 5.493 -10.781 7.919 1.00 97.19 100 ASN A CA 1
ATOM 848 C C . ASN A 1 100 ? 4.108 -10.172 8.191 1.00 97.19 100 ASN A C 1
ATOM 850 O O . ASN A 1 100 ? 3.982 -9.286 9.035 1.00 97.19 100 ASN A O 1
ATOM 854 N N . ILE A 1 101 ? 3.066 -10.645 7.513 1.00 96.50 101 ILE A N 1
ATOM 855 C CA . ILE A 1 101 ? 1.715 -10.095 7.635 1.00 96.50 101 ILE A CA 1
ATOM 856 C C . ILE A 1 101 ? 1.171 -10.119 9.071 1.00 96.50 101 ILE A C 1
ATOM 858 O O . ILE A 1 101 ? 0.471 -9.187 9.458 1.00 96.50 101 ILE A O 1
ATOM 862 N N . ASP A 1 102 ? 1.553 -11.104 9.887 1.00 96.31 102 ASP A N 1
ATOM 863 C CA . ASP A 1 102 ? 1.147 -11.204 11.297 1.00 96.31 102 ASP A CA 1
ATOM 864 C C . ASP A 1 102 ? 1.850 -10.167 12.193 1.00 96.31 102 ASP A C 1
ATOM 866 O O . ASP A 1 102 ? 1.466 -9.953 13.343 1.00 96.31 102 ASP A O 1
ATOM 870 N N . GLN A 1 103 ? 2.905 -9.533 11.678 1.00 97.31 103 GLN A N 1
ATOM 871 C CA . GLN A 1 103 ? 3.706 -8.518 12.360 1.00 97.31 103 GLN A CA 1
ATOM 872 C C . GLN A 1 103 ? 3.475 -7.111 11.807 1.00 97.31 103 GLN A C 1
ATOM 874 O O . GLN A 1 103 ? 3.969 -6.153 12.398 1.00 97.31 103 GLN A O 1
ATOM 879 N N . LEU A 1 104 ? 2.766 -6.973 10.682 1.00 97.69 104 LEU A N 1
ATOM 880 C CA . LEU A 1 104 ? 2.510 -5.683 10.054 1.00 97.69 104 LEU A CA 1
ATOM 881 C C . LEU A 1 104 ? 1.538 -4.864 10.907 1.00 97.69 104 LEU A C 1
ATOM 883 O O . LEU A 1 104 ? 0.408 -5.283 11.154 1.00 97.69 104 LEU A O 1
ATOM 887 N N . THR A 1 105 ? 1.967 -3.673 11.323 1.00 97.75 105 THR A N 1
ATOM 888 C CA . THR A 1 105 ? 1.156 -2.763 12.141 1.00 97.75 105 THR A CA 1
ATOM 889 C C . THR A 1 105 ? 0.888 -1.435 11.439 1.00 97.75 105 THR A C 1
ATOM 891 O O . THR A 1 105 ? 1.614 -1.033 10.525 1.00 97.75 105 THR A O 1
ATOM 894 N N . CYS A 1 106 ? -0.118 -0.691 11.912 1.00 97.69 106 CYS A N 1
ATOM 895 C CA . CYS A 1 106 ? -0.391 0.670 11.436 1.00 97.69 106 CYS A CA 1
ATOM 896 C C . CYS A 1 106 ? 0.824 1.591 11.597 1.00 97.69 106 CYS A C 1
ATOM 898 O O . CYS A 1 106 ? 1.076 2.423 10.732 1.00 97.69 106 CYS A O 1
ATOM 900 N N . LEU A 1 107 ? 1.629 1.387 12.645 1.00 96.69 107 LEU A N 1
ATOM 901 C CA . LEU A 1 107 ? 2.850 2.153 12.887 1.00 96.69 107 LEU A CA 1
ATOM 902 C C . LEU A 1 107 ? 3.900 1.948 11.782 1.00 96.69 107 LEU A C 1
ATOM 904 O O . LEU A 1 107 ? 4.666 2.863 11.477 1.00 96.69 107 LEU A O 1
ATOM 908 N N . ASP A 1 108 ? 3.969 0.761 11.180 1.00 96.56 108 ASP A N 1
ATOM 909 C CA . ASP A 1 108 ? 4.894 0.500 10.072 1.00 96.56 108 ASP A CA 1
ATOM 910 C C . ASP A 1 108 ? 4.460 1.243 8.807 1.00 96.56 108 ASP A C 1
ATOM 912 O O . ASP A 1 108 ? 5.299 1.831 8.120 1.00 96.56 108 ASP A O 1
ATOM 916 N N . LEU A 1 109 ? 3.148 1.296 8.553 1.00 96.19 109 LEU A N 1
ATOM 917 C CA . LEU A 1 109 ? 2.571 2.100 7.478 1.00 96.19 109 LEU A CA 1
ATOM 918 C C . LEU A 1 109 ? 2.784 3.598 7.738 1.00 96.19 109 LEU A C 1
ATOM 920 O O . LEU A 1 109 ? 3.298 4.298 6.871 1.00 96.19 109 LEU A O 1
ATOM 924 N N . GLU A 1 110 ? 2.486 4.088 8.941 1.00 94.88 110 GLU A N 1
ATOM 925 C CA . GLU A 1 110 ? 2.682 5.492 9.324 1.00 94.88 110 GLU A CA 1
ATOM 926 C C . GLU A 1 110 ? 4.128 5.944 9.088 1.00 94.88 110 GLU A C 1
ATOM 928 O O . GLU A 1 110 ? 4.385 6.973 8.461 1.00 94.88 110 GLU A O 1
ATOM 933 N N . LYS A 1 111 ? 5.099 5.131 9.524 1.00 92.25 111 LYS A N 1
ATOM 934 C CA . LYS A 1 111 ? 6.529 5.412 9.343 1.00 92.25 111 LYS A CA 1
ATOM 935 C C . LYS A 1 111 ? 6.939 5.550 7.886 1.00 92.25 111 LYS A C 1
ATOM 937 O O . LYS A 1 111 ? 7.981 6.150 7.639 1.00 92.25 111 LYS A O 1
ATOM 942 N N . VAL A 1 112 ? 6.229 4.943 6.943 1.00 91.12 112 VAL A N 1
ATOM 943 C CA . VAL A 1 112 ? 6.574 5.006 5.518 1.00 91.12 112 VAL A CA 1
ATOM 944 C C . VAL A 1 112 ? 5.768 6.088 4.811 1.00 91.12 112 VAL A C 1
ATOM 946 O O . VAL A 1 112 ? 6.362 6.902 4.114 1.00 91.12 112 VAL A O 1
ATOM 949 N N . PHE A 1 113 ? 4.456 6.146 5.033 1.00 90.25 113 PHE A N 1
ATOM 950 C CA . PHE A 1 113 ? 3.543 7.001 4.274 1.00 90.25 113 PHE A CA 1
ATOM 951 C C . PHE A 1 113 ? 3.361 8.415 4.852 1.00 90.25 113 PHE A C 1
ATOM 953 O O . PHE A 1 113 ? 2.946 9.306 4.119 1.00 90.25 113 PHE A O 1
ATOM 960 N N . CYS A 1 114 ? 3.708 8.659 6.123 1.00 88.44 114 CYS A N 1
ATOM 961 C CA . CYS A 1 114 ? 3.561 9.973 6.777 1.00 88.44 114 CYS A CA 1
ATOM 962 C C . CYS A 1 114 ? 4.883 10.742 6.924 1.00 88.44 114 CYS A C 1
ATOM 964 O O . CYS A 1 114 ? 5.004 11.645 7.758 1.00 88.44 114 CYS A O 1
ATOM 966 N N . LYS A 1 115 ? 5.922 10.378 6.168 1.00 80.94 115 LYS A N 1
ATOM 967 C CA . LYS A 1 115 ? 7.218 11.060 6.254 1.00 80.94 115 LYS A CA 1
ATOM 968 C C . LYS A 1 115 ? 7.163 12.447 5.620 1.00 80.94 115 LYS A C 1
ATOM 970 O O . LYS A 1 115 ? 6.787 12.617 4.470 1.00 80.94 115 LYS A O 1
ATOM 975 N N . ASN A 1 116 ? 7.670 13.438 6.354 1.00 65.50 116 ASN A N 1
ATOM 976 C CA . ASN A 1 116 ? 7.793 14.821 5.875 1.00 65.50 116 ASN A CA 1
ATOM 977 C C . ASN A 1 116 ? 8.912 15.022 4.836 1.00 65.50 116 ASN A C 1
ATOM 979 O O . ASN A 1 116 ? 9.016 16.094 4.241 1.00 65.50 116 ASN A O 1
ATOM 983 N N . ARG A 1 117 ? 9.809 14.041 4.669 1.00 65.12 117 ARG A N 1
ATOM 984 C CA . ARG A 1 117 ? 10.921 14.084 3.714 1.00 65.12 117 ARG A CA 1
ATOM 985 C C . ARG A 1 117 ? 11.105 12.715 3.082 1.00 65.12 117 ARG A C 1
ATOM 987 O O . ARG A 1 117 ? 11.430 11.758 3.781 1.00 65.12 117 ARG A O 1
ATOM 994 N N . ASN A 1 118 ? 10.961 12.674 1.765 1.00 66.19 118 ASN A N 1
ATOM 995 C CA . ASN A 1 118 ? 11.252 11.497 0.966 1.00 66.19 118 ASN A CA 1
ATOM 996 C C . ASN A 1 118 ? 12.640 11.668 0.366 1.00 66.19 118 ASN A C 1
ATOM 998 O O . ASN A 1 118 ? 12.808 12.295 -0.673 1.00 66.19 118 ASN A O 1
ATOM 1002 N N . GLU A 1 119 ? 13.644 11.168 1.081 1.00 68.88 119 GLU A N 1
ATOM 1003 C CA . GLU A 1 119 ? 15.020 11.148 0.576 1.00 68.88 119 GLU A CA 1
ATOM 1004 C C . GLU A 1 119 ? 15.215 10.032 -0.458 1.00 68.88 119 GLU A C 1
ATOM 1006 O O . GLU A 1 119 ? 16.028 10.187 -1.356 1.00 68.88 119 GLU A O 1
ATOM 1011 N N . PHE A 1 120 ? 14.464 8.929 -0.340 1.00 77.25 120 PHE A N 1
ATOM 1012 C CA . PHE A 1 120 ? 14.607 7.699 -1.121 1.00 77.25 120 PHE A CA 1
ATOM 1013 C C . PHE A 1 120 ? 13.239 7.020 -1.320 1.00 77.25 120 PHE A C 1
ATOM 1015 O O . PHE A 1 120 ? 12.421 7.096 -0.399 1.00 77.25 120 PHE A O 1
ATOM 1022 N N . PRO A 1 121 ? 12.983 6.312 -2.441 1.00 84.44 121 PRO A N 1
ATOM 1023 C CA . PRO A 1 121 ? 11.838 5.415 -2.550 1.00 84.44 121 PRO A CA 1
ATOM 1024 C C . PRO A 1 121 ? 11.878 4.362 -1.443 1.00 84.44 121 PRO A C 1
ATOM 1026 O O . PRO A 1 121 ? 12.924 3.751 -1.183 1.00 84.44 121 PRO A O 1
ATOM 1029 N N . GLU A 1 122 ? 10.733 4.117 -0.813 1.00 89.19 122 GLU A N 1
ATOM 1030 C CA . GLU A 1 122 ? 10.594 3.071 0.196 1.00 89.19 122 GLU A CA 1
ATOM 1031 C C . GLU A 1 122 ? 9.608 2.006 -0.272 1.00 89.19 122 GLU A C 1
ATOM 1033 O O . GLU A 1 122 ? 8.569 2.303 -0.856 1.00 89.19 122 GLU A O 1
ATOM 1038 N N . CYS A 1 123 ? 9.938 0.749 -0.001 1.00 92.62 123 CYS A N 1
ATOM 1039 C CA . CYS A 1 123 ? 9.099 -0.393 -0.318 1.00 92.62 123 CYS A CA 1
ATOM 1040 C C . CYS A 1 123 ? 8.904 -1.234 0.939 1.00 92.62 123 CYS A C 1
ATOM 1042 O O . CYS A 1 123 ? 9.876 -1.739 1.505 1.00 92.62 123 CYS A O 1
ATOM 1044 N N . ILE A 1 124 ? 7.656 -1.424 1.357 1.00 96.25 124 ILE A N 1
ATOM 1045 C CA . ILE A 1 124 ? 7.306 -2.451 2.338 1.00 96.25 124 ILE A CA 1
ATOM 1046 C C . ILE A 1 124 ? 6.968 -3.718 1.565 1.00 96.25 124 ILE A C 1
ATOM 1048 O O . ILE A 1 124 ? 6.109 -3.719 0.691 1.00 96.25 124 ILE A O 1
ATOM 1052 N N . ILE A 1 125 ? 7.669 -4.792 1.879 1.00 97.19 125 ILE A N 1
ATOM 1053 C CA . ILE A 1 125 ? 7.481 -6.110 1.304 1.00 97.19 125 ILE A CA 1
ATOM 1054 C C . ILE A 1 125 ? 6.788 -6.951 2.365 1.00 97.19 125 ILE A C 1
ATOM 1056 O O . ILE A 1 125 ? 7.381 -7.260 3.401 1.00 97.19 125 ILE A O 1
ATOM 1060 N N . VAL A 1 126 ? 5.525 -7.274 2.112 1.00 97.56 126 VAL A N 1
ATOM 1061 C CA . VAL A 1 126 ? 4.666 -7.995 3.044 1.00 97.56 126 VAL A CA 1
ATOM 1062 C C . VAL A 1 126 ? 4.516 -9.431 2.568 1.00 97.56 126 VAL A C 1
ATOM 1064 O O . VAL A 1 126 ? 3.983 -9.665 1.482 1.00 97.56 126 VAL A O 1
ATOM 1067 N N . SER A 1 127 ? 4.981 -10.386 3.368 1.00 96.56 127 SER A N 1
ATOM 1068 C CA . SER A 1 127 ? 4.882 -11.822 3.080 1.00 96.56 127 SER A CA 1
ATOM 1069 C C . SER A 1 127 ? 4.022 -12.541 4.114 1.00 96.56 127 SER A C 1
ATOM 1071 O O . SER A 1 127 ? 3.773 -12.012 5.198 1.00 96.56 127 SER A O 1
ATOM 1073 N N . ARG A 1 128 ? 3.595 -13.765 3.794 1.00 89.50 128 ARG A N 1
ATOM 1074 C CA . ARG A 1 128 ? 3.074 -14.694 4.809 1.00 89.50 128 ARG A CA 1
ATOM 1075 C C . ARG A 1 128 ? 4.139 -15.108 5.816 1.00 89.50 128 ARG A C 1
ATOM 1077 O O . ARG A 1 128 ? 5.348 -14.865 5.567 1.00 89.50 128 ARG A O 1
#

pLDDT: mean 83.5, std 13.03, range [50.72, 97.75]

Sequence (128 aa):
MLEPSFDKDKPDVILWVDDEKNFGEISIREFHKADICDDIYTPKTFVANLEWDYTENRAENLIHYLQAHLLNADEIELWHIWLGQWFDDGMPRIKKHHINIDQLTCLDLEKVFCKNRNEFPECIIVSR

Secondary structure (DSSP, 8-state):
---TT--TTSTT-----SSGGGSS--EEEE--GGG--TT-----S--EEEE----HHHHHHHHHHHHHHHTT-SEEEEEE---S---SSS----EEEEEEGGG--HHHHHHHHT-S--SS-EEEEEE-

Foldseek 3Di:
DDDPPDDCPDPPHDDDDPDCQVPFAWDKAADDPVPDDPQDDDPDPGDIDTTGDDDQVSLVVVLVVVVVVLVPPFKDKDKDDDPDDDPDPDRFDEAEAEDESVGDHSVVVCVQNVDPDPPGMYIYIYGD